Protein AF-A0A965PT92-F1 (afdb_monomer_lite)

Structure (mmCIF, N/CA/C/O backbone):
data_AF-A0A965PT92-F1
#
_entry.id   AF-A0A965PT92-F1
#
loop_
_atom_site.group_PDB
_atom_site.id
_atom_site.type_symbol
_atom_site.label_atom_id
_atom_site.label_alt_id
_atom_site.label_comp_id
_atom_site.label_asym_id
_atom_site.label_entity_id
_atom_site.label_seq_id
_atom_site.pdbx_PDB_ins_code
_atom_site.Cartn_x
_atom_site.Cartn_y
_atom_site.Cartn_z
_atom_site.occupancy
_atom_site.B_iso_or_equiv
_atom_site.auth_seq_id
_atom_site.auth_comp_id
_atom_site.auth_asym_id
_atom_site.auth_atom_id
_atom_site.pdbx_PDB_model_num
ATOM 1 N N . MET A 1 1 ? -8.371 14.627 -1.863 1.00 43.44 1 MET A N 1
ATOM 2 C CA . MET A 1 1 ? -9.322 13.589 -2.311 1.00 43.44 1 MET A CA 1
ATOM 3 C C . MET A 1 1 ? -8.654 12.273 -1.982 1.00 43.44 1 MET A C 1
ATOM 5 O O . MET A 1 1 ? -7.620 12.016 -2.577 1.00 43.44 1 MET A O 1
ATOM 9 N N . ALA A 1 2 ? -9.153 11.535 -0.990 1.00 55.34 2 ALA A N 1
ATOM 10 C CA . ALA A 1 2 ? -8.606 10.221 -0.648 1.00 55.34 2 ALA A CA 1
ATOM 11 C C . ALA A 1 2 ? -8.828 9.257 -1.827 1.00 55.34 2 ALA A C 1
ATOM 13 O O . ALA A 1 2 ? -9.889 9.326 -2.460 1.00 55.34 2 ALA A O 1
ATOM 14 N N . LEU A 1 3 ? -7.848 8.404 -2.147 1.00 65.50 3 LEU A N 1
ATOM 15 C CA . LEU A 1 3 ? -8.002 7.389 -3.194 1.00 65.50 3 LEU A CA 1
ATOM 16 C C . LEU A 1 3 ? -9.217 6.488 -2.911 1.00 65.50 3 LEU A C 1
ATOM 18 O O . LEU A 1 3 ? -9.527 6.170 -1.760 1.00 65.50 3 LEU A O 1
ATOM 22 N N . THR A 1 4 ? -9.892 6.021 -3.964 1.00 77.94 4 THR A N 1
ATOM 23 C CA . THR A 1 4 ? -10.922 4.983 -3.801 1.00 77.94 4 THR A CA 1
ATOM 24 C C . THR A 1 4 ? -10.279 3.646 -3.404 1.00 77.94 4 THR A C 1
ATOM 26 O O . THR A 1 4 ? -9.109 3.397 -3.706 1.00 77.94 4 THR A O 1
ATOM 29 N N . LYS A 1 5 ? -11.038 2.743 -2.753 1.00 74.06 5 LYS A N 1
ATOM 30 C CA . LYS A 1 5 ? -10.552 1.403 -2.338 1.00 74.06 5 LYS A CA 1
ATOM 31 C C . LYS A 1 5 ? -9.876 0.654 -3.500 1.00 74.06 5 LYS A C 1
ATOM 33 O O . LYS A 1 5 ? -8.841 0.023 -3.310 1.00 74.06 5 LYS A O 1
ATOM 38 N N . GLU A 1 6 ? -10.423 0.774 -4.709 1.00 79.81 6 GLU A N 1
ATOM 39 C CA . GLU A 1 6 ? -9.883 0.155 -5.926 1.00 79.81 6 GLU A CA 1
ATOM 40 C C . GLU A 1 6 ? -8.553 0.768 -6.375 1.00 79.81 6 GLU A C 1
ATOM 42 O O . GLU A 1 6 ? -7.625 0.039 -6.725 1.00 79.81 6 GLU A O 1
ATOM 47 N N . GLN A 1 7 ? -8.425 2.096 -6.324 1.00 82.81 7 GLN A N 1
ATOM 48 C CA . GLN A 1 7 ? -7.173 2.778 -6.656 1.00 82.81 7 GLN A CA 1
ATOM 49 C C . GLN A 1 7 ? -6.079 2.437 -5.637 1.00 82.81 7 GLN A C 1
ATOM 51 O O . GLN A 1 7 ? -4.934 2.195 -6.018 1.00 82.81 7 GLN A O 1
ATOM 56 N N . LEU A 1 8 ? -6.430 2.357 -4.347 1.00 84.12 8 LEU A N 1
ATOM 57 C CA . LEU A 1 8 ? -5.498 1.958 -3.293 1.00 84.12 8 LEU A CA 1
ATOM 58 C C . LEU A 1 8 ? -5.028 0.513 -3.495 1.00 84.12 8 LEU A C 1
ATOM 60 O O . LEU A 1 8 ? -3.834 0.236 -3.399 1.00 84.12 8 LEU A O 1
ATOM 64 N N . LYS A 1 9 ? -5.941 -0.394 -3.858 1.00 86.12 9 LYS A N 1
ATOM 65 C CA . LYS A 1 9 ? -5.608 -1.778 -4.215 1.00 86.12 9 LYS A CA 1
ATOM 66 C C . LYS A 1 9 ? -4.650 -1.845 -5.406 1.00 86.12 9 LYS A C 1
ATOM 68 O O . LYS A 1 9 ? -3.662 -2.574 -5.348 1.00 86.12 9 LYS A O 1
ATOM 73 N N . GLN A 1 10 ? -4.899 -1.077 -6.468 1.00 85.38 10 GLN A N 1
ATOM 74 C CA . GLN A 1 10 ? -3.998 -1.012 -7.624 1.00 85.38 10 GLN A CA 1
ATOM 75 C C . GLN A 1 10 ? -2.613 -0.481 -7.243 1.00 85.38 10 GLN A C 1
ATOM 77 O O . GLN A 1 10 ? -1.608 -1.028 -7.699 1.00 85.38 10 GLN A O 1
ATOM 82 N N . LEU A 1 11 ? -2.538 0.535 -6.380 1.00 85.31 11 LEU A N 1
ATOM 83 C CA . LEU A 1 11 ? -1.271 1.064 -5.877 1.00 85.31 11 LEU A CA 1
ATOM 84 C C . LEU A 1 11 ? -0.520 0.022 -5.035 1.00 85.31 11 LEU A C 1
ATOM 86 O O . LEU A 1 11 ? 0.662 -0.215 -5.276 1.00 85.31 11 LEU A O 1
ATOM 90 N N . MET A 1 12 ? -1.207 -0.651 -4.105 1.00 86.62 12 MET A N 1
ATOM 91 C CA . MET A 1 12 ? -0.640 -1.740 -3.298 1.00 86.62 12 MET A CA 1
ATOM 92 C C . MET A 1 12 ? -0.103 -2.871 -4.175 1.00 86.62 12 MET A C 1
ATOM 94 O O . MET A 1 12 ? 1.011 -3.342 -3.963 1.00 86.62 12 MET A O 1
ATOM 98 N N . PHE A 1 13 ? -0.861 -3.265 -5.194 1.00 86.19 13 PHE A N 1
ATOM 99 C CA . PHE A 1 13 ? -0.454 -4.284 -6.154 1.00 86.19 13 PHE A CA 1
ATOM 100 C C . PHE A 1 13 ? 0.758 -3.860 -6.987 1.00 86.19 13 PHE A C 1
ATOM 102 O O . PHE A 1 13 ? 1.690 -4.639 -7.182 1.00 86.19 13 PHE A O 1
ATOM 109 N N . THR A 1 14 ? 0.770 -2.609 -7.444 1.00 85.19 14 THR A N 1
ATOM 110 C CA . THR A 1 14 ? 1.878 -2.044 -8.218 1.00 85.19 14 THR A CA 1
ATOM 111 C C . THR A 1 14 ? 3.158 -2.023 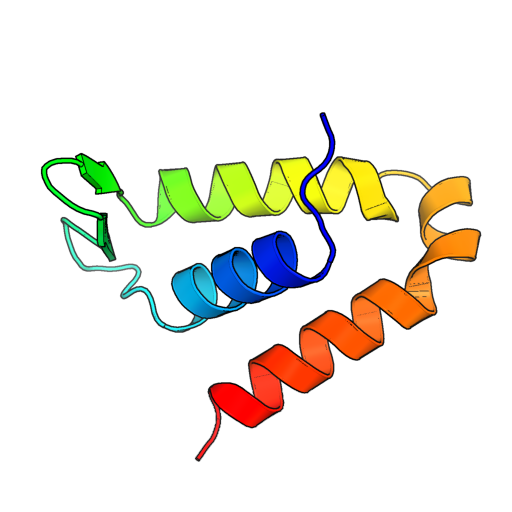-7.389 1.00 85.19 14 THR A C 1
ATOM 113 O O . THR A 1 14 ? 4.195 -2.463 -7.870 1.00 85.19 14 THR A O 1
ATOM 116 N N . VAL A 1 15 ? 3.083 -1.598 -6.122 1.00 86.00 15 VAL A N 1
ATOM 117 C CA . VAL A 1 15 ? 4.218 -1.639 -5.184 1.00 86.00 15 VAL A CA 1
ATOM 118 C C . VAL A 1 15 ? 4.665 -3.075 -4.908 1.00 86.00 15 VAL A C 1
ATOM 120 O O . VAL A 1 15 ? 5.863 -3.334 -4.863 1.00 86.00 15 VAL A O 1
ATOM 123 N N . ALA A 1 16 ? 3.731 -4.014 -4.743 1.00 84.94 16 ALA A N 1
ATOM 124 C CA . ALA A 1 16 ? 4.052 -5.411 -4.456 1.00 84.94 16 ALA A CA 1
ATOM 125 C C . ALA A 1 16 ? 4.758 -6.119 -5.626 1.00 84.94 16 ALA A C 1
ATOM 127 O O . ALA A 1 16 ? 5.616 -6.968 -5.395 1.00 84.94 16 ALA A O 1
ATOM 128 N N . LYS A 1 17 ? 4.427 -5.762 -6.875 1.00 81.81 17 LYS A N 1
ATOM 129 C CA . LYS A 1 17 ? 5.095 -6.280 -8.083 1.00 81.81 17 LYS A CA 1
ATOM 130 C C . LYS A 1 17 ? 6.349 -5.508 -8.488 1.00 81.81 17 LYS A C 1
ATOM 132 O O . LYS A 1 17 ? 7.140 -6.020 -9.277 1.00 81.81 17 LYS A O 1
ATOM 137 N N . ALA A 1 18 ? 6.509 -4.281 -8.006 1.00 82.00 18 ALA A N 1
ATOM 138 C CA . ALA A 1 18 ? 7.625 -3.422 -8.360 1.00 82.00 18 ALA A CA 1
ATOM 139 C C . ALA A 1 18 ? 8.956 -4.008 -7.861 1.00 82.00 18 ALA A C 1
ATOM 141 O O . ALA A 1 18 ? 9.118 -4.322 -6.680 1.00 82.00 18 ALA A O 1
ATOM 142 N N . ASP A 1 19 ? 9.940 -4.116 -8.757 1.00 74.56 19 ASP A N 1
ATOM 143 C CA . ASP A 1 19 ? 11.288 -4.528 -8.373 1.00 74.56 19 ASP A CA 1
ATOM 144 C C . ASP A 1 19 ? 11.990 -3.380 -7.636 1.00 74.56 19 ASP A C 1
ATOM 146 O O . ASP A 1 19 ? 12.247 -2.309 -8.190 1.00 74.56 19 ASP A O 1
ATOM 150 N N . ARG A 1 20 ? 12.333 -3.629 -6.370 1.00 75.56 20 ARG A N 1
ATOM 151 C CA . ARG A 1 20 ? 13.012 -2.675 -5.479 1.00 75.56 20 ARG A CA 1
ATOM 152 C C . ARG A 1 20 ? 14.394 -2.271 -5.989 1.00 75.56 20 ARG A C 1
ATOM 154 O O . ARG A 1 20 ? 14.908 -1.237 -5.576 1.00 75.56 20 ARG A O 1
ATOM 161 N N . LYS A 1 21 ? 15.018 -3.104 -6.826 1.00 73.50 21 LYS A N 1
ATOM 162 C CA . LYS A 1 21 ? 16.361 -2.885 -7.377 1.00 73.50 21 LYS A CA 1
ATOM 163 C C . LYS A 1 21 ? 16.332 -2.283 -8.778 1.00 73.50 21 LYS A C 1
ATOM 165 O O . LYS A 1 21 ? 17.382 -1.867 -9.269 1.00 73.50 21 LYS A O 1
ATOM 170 N N . ALA A 1 22 ? 15.167 -2.228 -9.423 1.00 74.69 22 ALA A N 1
ATOM 171 C CA . ALA A 1 22 ? 15.052 -1.639 -10.744 1.00 74.69 22 ALA A CA 1
ATOM 172 C C . ALA A 1 22 ? 15.115 -0.101 -10.655 1.00 74.69 22 ALA A C 1
ATOM 174 O O . ALA A 1 22 ? 14.432 0.499 -9.822 1.00 74.69 22 ALA A O 1
ATOM 175 N N . PRO A 1 23 ? 15.885 0.570 -11.536 1.00 66.38 23 PRO A N 1
ATOM 176 C CA . PRO A 1 23 ? 15.944 2.034 -11.581 1.00 66.38 23 PRO A CA 1
ATOM 177 C C . PRO A 1 23 ? 14.600 2.668 -11.975 1.00 66.38 23 PRO A C 1
ATOM 179 O O . PRO A 1 23 ? 14.352 3.832 -11.675 1.00 66.38 23 PRO A O 1
ATOM 182 N N . VAL A 1 24 ? 13.720 1.900 -12.623 1.00 74.25 24 VAL A N 1
ATOM 183 C CA . VAL A 1 24 ? 12.321 2.250 -12.881 1.00 74.25 24 VAL A CA 1
ATOM 184 C C . VAL A 1 24 ? 11.478 1.081 -12.402 1.00 74.25 24 VAL A C 1
ATOM 186 O O . VAL A 1 24 ? 11.577 -0.012 -12.954 1.00 74.25 24 VAL A O 1
ATOM 189 N N . ALA A 1 25 ? 10.674 1.308 -11.371 1.00 71.19 25 ALA A N 1
ATOM 190 C CA . ALA A 1 25 ? 9.921 0.254 -10.704 1.00 71.19 25 ALA A CA 1
ATOM 191 C C . ALA A 1 25 ? 8.484 0.140 -11.245 1.00 71.19 25 ALA A C 1
ATOM 193 O O . ALA A 1 25 ? 7.893 -0.937 -11.218 1.00 71.19 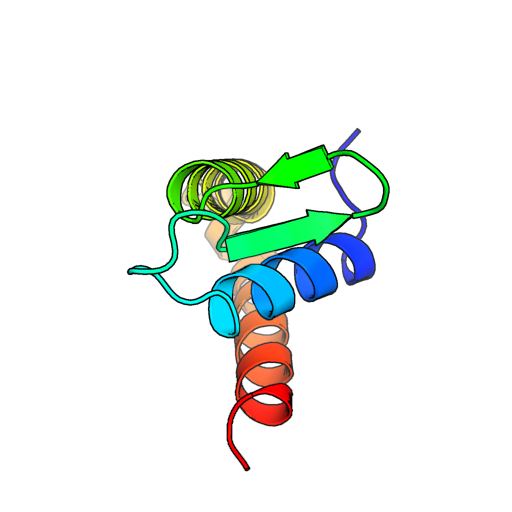25 ALA A O 1
ATOM 194 N N . TYR A 1 26 ? 7.943 1.233 -11.795 1.00 72.81 26 TYR A N 1
ATOM 195 C CA . TYR A 1 26 ? 6.680 1.259 -12.534 1.00 72.81 26 TYR A CA 1
ATOM 196 C C . TYR A 1 26 ? 6.689 2.381 -13.580 1.00 72.81 26 TYR A C 1
ATOM 198 O O . TYR A 1 26 ? 7.240 3.454 -13.338 1.00 72.81 26 TYR A O 1
ATOM 206 N N . SER A 1 27 ? 6.067 2.155 -14.739 1.00 68.31 27 SER A N 1
ATOM 207 C CA . SER A 1 27 ? 5.895 3.173 -15.783 1.00 68.31 27 SER A CA 1
ATOM 208 C C . SER A 1 27 ? 4.417 3.294 -16.122 1.00 68.31 27 SER A C 1
ATOM 210 O O . SER A 1 27 ? 3.782 2.299 -16.466 1.00 68.31 27 SER A O 1
ATOM 212 N N . HIS A 1 28 ? 3.873 4.507 -16.049 1.00 66.69 28 HIS A N 1
ATOM 213 C CA . HIS A 1 28 ? 2.505 4.804 -16.466 1.00 66.69 28 HIS A CA 1
ATOM 214 C C . HIS A 1 28 ? 2.525 5.957 -17.471 1.00 66.69 28 HIS A C 1
ATOM 216 O O . HIS A 1 28 ? 2.769 7.110 -17.106 1.00 66.69 28 HIS A O 1
ATOM 222 N N . GLY A 1 29 ? 2.323 5.632 -18.751 1.00 71.12 29 GLY A N 1
ATOM 223 C CA . GLY A 1 29 ? 2.590 6.559 -19.852 1.00 71.12 29 GLY A CA 1
ATOM 224 C C . GLY A 1 29 ? 4.062 6.984 -19.862 1.00 71.12 29 GLY A C 1
ATOM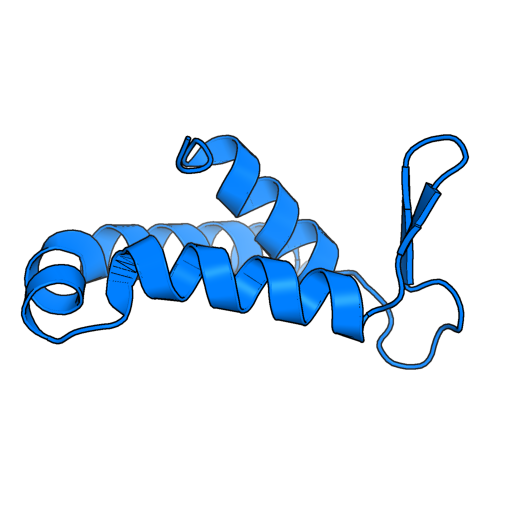 225 O O . GLY A 1 29 ? 4.950 6.142 -19.728 1.00 71.12 29 GLY A O 1
ATOM 226 N N . ASP A 1 30 ? 4.307 8.292 -19.942 1.00 70.62 30 ASP A N 1
ATOM 227 C CA . ASP A 1 30 ? 5.657 8.880 -19.941 1.00 70.62 30 ASP A CA 1
ATOM 228 C C . ASP A 1 30 ? 6.267 9.035 -18.538 1.00 70.62 30 ASP A C 1
ATOM 230 O O . ASP A 1 30 ? 7.429 9.424 -18.394 1.00 70.62 30 ASP A O 1
ATOM 234 N N . ARG A 1 31 ? 5.496 8.752 -17.478 1.00 72.31 31 ARG A N 1
ATOM 235 C CA . ARG A 1 31 ? 5.959 8.895 -16.095 1.00 72.31 31 ARG A CA 1
ATOM 236 C C . ARG A 1 31 ? 6.558 7.592 -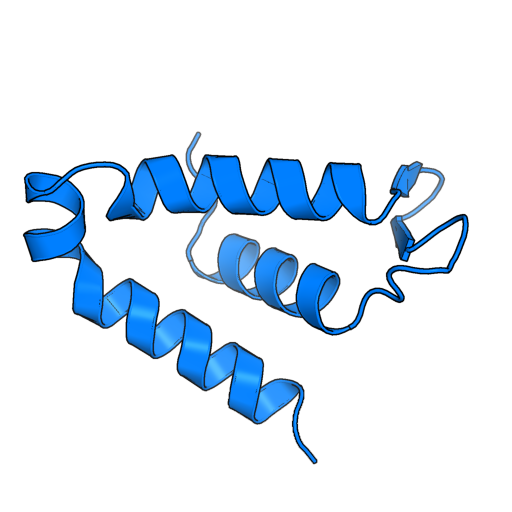15.597 1.00 72.31 31 ARG A C 1
ATOM 238 O O . ARG A 1 31 ? 5.891 6.558 -15.553 1.00 72.31 31 ARG A O 1
ATOM 245 N N . LYS A 1 32 ? 7.816 7.682 -15.183 1.00 79.50 32 LYS A N 1
ATOM 246 C CA . LYS A 1 32 ? 8.582 6.607 -14.561 1.00 79.50 32 LYS A CA 1
ATOM 247 C C . LYS A 1 32 ? 8.624 6.868 -13.066 1.00 79.50 32 LYS A C 1
ATOM 249 O O . LYS A 1 32 ? 9.054 7.940 -12.657 1.00 79.50 32 LYS A O 1
ATOM 254 N N . PHE A 1 33 ? 8.177 5.896 -12.289 1.00 80.31 33 PHE A N 1
ATOM 255 C CA . PHE A 1 33 ? 8.203 5.948 -10.838 1.00 80.31 33 PHE A CA 1
ATOM 256 C C . PHE A 1 33 ? 9.260 4.985 -10.316 1.00 80.31 33 PHE A C 1
ATOM 258 O O . PHE A 1 33 ? 9.347 3.821 -10.729 1.00 80.31 33 PHE A O 1
ATOM 265 N N . THR A 1 34 ? 10.068 5.483 -9.394 1.00 85.56 34 THR A N 1
ATOM 266 C CA . THR A 1 34 ? 10.971 4.669 -8.589 1.00 85.56 34 THR A CA 1
ATOM 267 C C . THR A 1 34 ? 10.181 3.894 -7.536 1.00 85.56 34 THR A C 1
ATOM 269 O O . THR A 1 34 ? 9.058 4.254 -7.172 1.00 85.56 34 THR A O 1
ATOM 272 N N . TYR A 1 35 ? 10.775 2.823 -7.010 1.00 84.31 35 TYR A N 1
ATOM 273 C CA . TYR A 1 35 ? 10.148 2.051 -5.938 1.00 84.31 35 TYR A CA 1
ATOM 274 C C . TYR A 1 35 ? 9.875 2.922 -4.701 1.00 84.31 35 TYR A C 1
ATOM 276 O O . TYR A 1 35 ? 8.818 2.806 -4.083 1.00 84.31 35 TYR A O 1
ATOM 284 N N . GLU A 1 36 ? 10.799 3.824 -4.361 1.00 86.31 36 GLU A N 1
ATOM 285 C CA . GLU A 1 36 ? 10.660 4.700 -3.195 1.00 86.31 36 GLU A CA 1
ATOM 286 C C . GLU A 1 36 ? 9.505 5.696 -3.338 1.00 86.31 36 GLU A C 1
ATOM 288 O O . GLU A 1 36 ? 8.780 5.932 -2.370 1.00 86.31 36 GLU A O 1
ATOM 293 N N . GLU A 1 37 ? 9.266 6.229 -4.539 1.00 86.06 37 GLU A N 1
ATOM 294 C CA . GLU A 1 37 ? 8.116 7.102 -4.801 1.00 86.06 37 GLU A CA 1
ATOM 295 C C . GLU A 1 37 ? 6.792 6.347 -4.643 1.00 86.06 37 GLU A C 1
ATOM 297 O O . GLU A 1 37 ? 5.887 6.828 -3.959 1.00 86.06 37 GLU A O 1
ATOM 302 N N . LEU A 1 38 ? 6.692 5.135 -5.201 1.00 85.50 38 LEU A N 1
ATOM 303 C CA . LEU A 1 38 ? 5.488 4.302 -5.081 1.00 85.50 38 LEU A CA 1
ATOM 304 C C . LEU A 1 38 ? 5.228 3.894 -3.625 1.00 85.50 38 LEU A C 1
ATOM 306 O O . LEU A 1 38 ? 4.099 3.963 -3.139 1.00 85.50 38 LEU A O 1
ATOM 310 N N . ASN A 1 39 ? 6.280 3.502 -2.907 1.00 87.12 39 ASN A N 1
ATOM 311 C CA . ASN A 1 39 ? 6.206 3.115 -1.503 1.00 87.12 39 ASN A CA 1
ATOM 312 C C . ASN A 1 39 ? 5.835 4.311 -0.605 1.00 87.12 39 ASN A C 1
ATOM 314 O O . ASN A 1 39 ? 5.041 4.167 0.324 1.00 87.12 39 ASN A O 1
ATOM 318 N N . THR A 1 40 ? 6.353 5.507 -0.896 1.00 90.00 40 THR A N 1
ATOM 319 C CA . THR A 1 40 ? 6.004 6.739 -0.169 1.00 90.00 40 THR A CA 1
ATOM 320 C C . THR A 1 40 ? 4.548 7.137 -0.398 1.00 90.00 40 THR A C 1
ATOM 322 O O . THR A 1 40 ? 3.848 7.474 0.564 1.00 90.00 40 THR A O 1
ATOM 325 N N . ALA A 1 41 ? 4.066 7.044 -1.640 1.00 88.75 41 ALA A N 1
ATOM 326 C CA . ALA A 1 41 ? 2.662 7.273 -1.962 1.00 88.75 41 ALA A CA 1
ATOM 327 C C . ALA A 1 41 ? 1.765 6.286 -1.200 1.00 88.75 41 ALA A C 1
ATOM 329 O O . ALA A 1 41 ? 0.871 6.705 -0.469 1.00 88.75 41 ALA A O 1
ATOM 330 N N . LEU A 1 42 ? 2.076 4.985 -1.258 1.00 89.06 42 LEU A N 1
ATOM 331 C CA . LEU A 1 42 ? 1.309 3.958 -0.553 1.00 89.06 42 LEU A CA 1
ATOM 332 C C . LEU A 1 42 ? 1.267 4.196 0.963 1.00 89.06 42 LEU A C 1
ATOM 334 O O . LEU A 1 42 ? 0.215 4.073 1.586 1.00 89.06 42 LEU A O 1
ATOM 338 N N . ARG A 1 43 ? 2.400 4.555 1.572 1.00 89.62 43 ARG A N 1
ATOM 339 C CA . ARG A 1 43 ? 2.465 4.861 3.009 1.00 89.62 43 ARG A CA 1
ATOM 340 C C . ARG A 1 43 ? 1.617 6.069 3.386 1.00 89.62 43 ARG A C 1
ATOM 342 O O . ARG A 1 43 ? 1.032 6.060 4.465 1.00 89.62 43 ARG A O 1
ATOM 349 N N . THR A 1 44 ? 1.560 7.085 2.530 1.00 91.25 44 THR A N 1
ATOM 350 C CA . THR A 1 44 ? 0.723 8.271 2.752 1.00 91.25 44 THR A CA 1
ATOM 351 C C . THR A 1 44 ? -0.752 7.888 2.757 1.00 91.25 44 THR A C 1
ATOM 353 O O . THR A 1 44 ? -1.434 8.149 3.744 1.00 91.25 44 THR A O 1
ATOM 356 N N . GLU A 1 45 ? -1.209 7.155 1.742 1.00 88.12 45 GLU A N 1
ATOM 357 C CA . GLU A 1 45 ? -2.603 6.697 1.654 1.00 88.12 45 GLU A CA 1
ATOM 358 C C . GLU A 1 45 ? -2.979 5.756 2.812 1.00 88.12 45 GLU A C 1
ATOM 360 O O . GLU A 1 45 ? -4.022 5.904 3.450 1.00 88.12 45 GLU A O 1
ATOM 365 N N . LEU A 1 46 ? -2.098 4.815 3.173 1.00 88.38 46 LEU A N 1
ATOM 366 C CA . LEU A 1 46 ? -2.324 3.938 4.326 1.00 88.38 46 LEU A CA 1
ATOM 367 C C . LEU A 1 46 ? -2.350 4.718 5.645 1.00 88.38 46 LEU A C 1
ATOM 369 O O . LEU A 1 46 ? -3.096 4.359 6.554 1.00 88.38 46 LEU A O 1
ATOM 373 N N . LYS A 1 47 ? -1.575 5.798 5.771 1.00 91.56 47 LYS A N 1
ATOM 374 C CA . LYS A 1 47 ? -1.621 6.673 6.947 1.00 91.56 47 LYS A CA 1
ATOM 375 C C . LYS A 1 47 ? -2.947 7.432 7.029 1.00 91.56 47 LYS A C 1
ATOM 377 O O . LYS A 1 47 ? -3.446 7.635 8.133 1.00 91.56 47 LYS A O 1
ATOM 382 N N . GLU A 1 48 ? -3.548 7.800 5.906 1.00 89.62 48 GLU A N 1
ATOM 383 C CA . GLU A 1 48 ? -4.901 8.366 5.899 1.00 89.62 48 GLU A CA 1
ATOM 384 C C . GLU A 1 48 ? -5.959 7.329 6.306 1.00 89.62 48 GLU A C 1
ATOM 386 O O . GLU A 1 48 ? -6.903 7.666 7.018 1.00 89.62 48 GLU A O 1
ATOM 391 N N . LEU A 1 49 ? -5.770 6.054 5.945 1.00 87.31 49 LEU A N 1
ATOM 392 C CA . LEU A 1 49 ? -6.715 4.981 6.273 1.00 87.31 49 LEU A CA 1
ATOM 393 C C . LEU A 1 49 ? -6.595 4.471 7.720 1.00 87.31 49 LEU A C 1
ATOM 395 O O . LEU A 1 49 ? -7.605 4.183 8.365 1.00 87.31 49 LEU A O 1
ATOM 399 N N . VAL A 1 50 ? -5.370 4.316 8.228 1.00 92.31 50 VAL A N 1
ATOM 400 C CA . VAL A 1 50 ? -5.075 3.639 9.506 1.00 92.31 50 VAL A CA 1
ATOM 401 C C . VAL A 1 50 ? -3.964 4.302 10.332 1.00 92.31 50 VAL A C 1
ATOM 403 O O . VAL A 1 50 ? -3.451 3.704 11.276 1.00 92.31 50 VAL A O 1
ATOM 406 N N . GLY A 1 51 ? -3.564 5.536 10.023 1.00 90.12 51 GLY A N 1
ATOM 40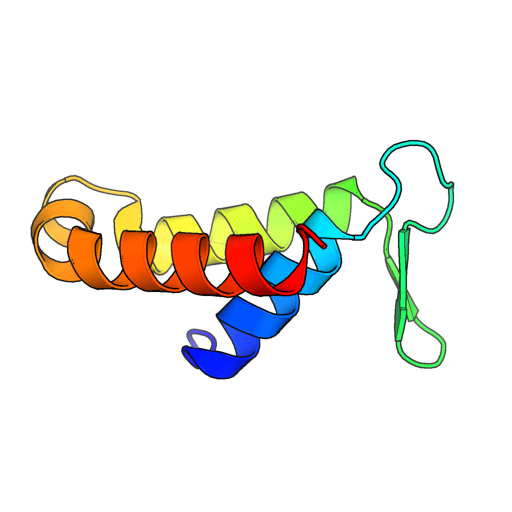7 C CA . GLY A 1 51 ? -2.376 6.170 10.614 1.00 90.12 51 GLY A CA 1
ATOM 408 C C . GLY A 1 51 ? -2.474 6.567 12.088 1.00 90.12 51 GLY A C 1
ATOM 409 O O . GLY A 1 51 ? -1.489 7.042 12.651 1.00 90.12 51 GLY A O 1
ATOM 410 N N . ASN A 1 52 ? -3.630 6.395 12.729 1.00 93.50 52 ASN A N 1
ATOM 411 C CA . ASN A 1 52 ? -3.790 6.553 14.172 1.00 93.50 52 ASN A CA 1
ATOM 412 C C . ASN A 1 52 ? -4.709 5.464 14.741 1.00 93.50 52 ASN A C 1
ATOM 414 O O . ASN A 1 52 ? -5.398 4.765 14.001 1.00 93.50 52 ASN A O 1
ATOM 418 N N . TYR A 1 53 ? -4.742 5.341 16.069 1.00 92.25 53 TYR A N 1
ATOM 419 C CA . TYR A 1 53 ? -5.480 4.275 16.749 1.00 92.25 53 TYR A CA 1
ATOM 420 C C . TYR A 1 53 ? -6.985 4.262 16.436 1.00 92.25 53 TYR A C 1
ATOM 422 O O . TYR A 1 53 ? -7.561 3.193 16.241 1.00 92.25 53 TYR A O 1
ATOM 430 N N . ASN A 1 54 ? -7.623 5.432 16.354 1.00 94.00 54 ASN A N 1
ATOM 431 C CA . ASN A 1 54 ? -9.059 5.525 16.084 1.00 94.00 54 ASN A CA 1
ATOM 432 C C . ASN A 1 54 ? -9.382 5.056 14.662 1.00 94.00 54 ASN A C 1
ATOM 434 O O . ASN A 1 54 ? -10.274 4.229 14.479 1.00 94.00 54 ASN A O 1
ATOM 438 N N . LEU A 1 55 ? -8.604 5.526 13.684 1.00 92.06 55 LEU A N 1
ATOM 439 C CA . LEU A 1 55 ? -8.727 5.120 12.286 1.00 92.06 55 LEU A CA 1
ATOM 440 C C . LEU A 1 55 ? -8.423 3.631 12.110 1.00 92.06 55 LEU A C 1
ATOM 442 O O . LEU A 1 55 ? -9.185 2.918 11.467 1.00 92.06 55 LEU A O 1
ATOM 446 N N . TYR A 1 56 ? -7.369 3.122 12.752 1.00 92.25 56 TYR A N 1
ATOM 447 C CA . TYR A 1 56 ? -7.056 1.696 12.732 1.00 92.25 56 TYR A CA 1
ATOM 448 C C . TYR A 1 56 ? -8.196 0.858 13.321 1.00 92.25 56 TYR A C 1
ATOM 450 O O . TYR A 1 56 ? -8.628 -0.114 12.710 1.00 92.25 56 TYR A O 1
ATOM 458 N N . ARG A 1 57 ? -8.753 1.242 14.476 1.00 94.56 57 ARG A N 1
ATOM 459 C CA . ARG A 1 57 ? -9.869 0.512 15.096 1.00 94.56 57 ARG A CA 1
ATOM 460 C C . ARG A 1 57 ? -11.093 0.435 14.176 1.00 94.56 57 ARG A C 1
ATOM 462 O O . ARG A 1 57 ? -11.762 -0.597 14.174 1.00 94.56 57 ARG A O 1
ATOM 469 N N . GLN A 1 58 ? -11.371 1.499 13.426 1.00 92.25 58 GLN A N 1
ATOM 470 C CA . GLN A 1 58 ? -12.494 1.580 12.489 1.00 92.25 58 GLN A CA 1
ATOM 471 C C . GLN A 1 58 ? -12.230 0.811 11.186 1.00 92.25 58 GLN A C 1
ATOM 473 O O . GLN A 1 58 ? -13.110 0.102 10.708 1.00 92.25 58 GLN A O 1
ATOM 478 N N . ASN A 1 59 ? -11.011 0.900 10.649 1.00 92.38 59 ASN A N 1
ATOM 479 C CA . ASN A 1 59 ? -10.691 0.471 9.285 1.00 92.38 59 ASN A CA 1
ATOM 480 C C . ASN A 1 59 ? -9.795 -0.775 9.208 1.00 92.38 59 ASN A C 1
ATOM 482 O O . ASN A 1 59 ? -9.441 -1.198 8.110 1.00 92.38 59 ASN A O 1
ATOM 486 N N . LYS A 1 60 ? -9.424 -1.398 10.337 1.00 90.81 60 LYS A N 1
ATOM 487 C CA . LYS A 1 60 ? -8.527 -2.571 10.364 1.00 90.81 60 LYS A CA 1
ATOM 488 C C . LYS A 1 60 ? -8.974 -3.695 9.430 1.00 90.81 60 LYS A C 1
ATOM 490 O O . LYS A 1 60 ? -8.136 -4.272 8.753 1.00 90.81 60 LYS A O 1
ATOM 495 N N . ASN A 1 61 ? -10.273 -3.987 9.364 1.00 93.81 61 ASN A N 1
ATOM 496 C CA . ASN A 1 61 ? -10.781 -5.074 8.527 1.00 93.81 61 ASN A CA 1
ATOM 497 C C . ASN A 1 61 ? -10.601 -4.737 7.043 1.00 93.81 61 ASN A C 1
ATOM 499 O O . ASN A 1 61 ? -10.141 -5.580 6.290 1.00 93.81 61 ASN A O 1
ATOM 503 N N . ILE A 1 62 ? -10.845 -3.480 6.658 1.00 90.06 62 ILE A N 1
ATOM 504 C CA . ILE A 1 62 ? -10.617 -2.989 5.293 1.00 90.06 62 ILE A CA 1
ATOM 505 C C . ILE A 1 62 ? -9.134 -3.110 4.927 1.00 90.06 62 ILE A C 1
ATOM 507 O O . ILE A 1 62 ? -8.808 -3.543 3.826 1.00 90.06 62 ILE A O 1
ATOM 511 N N . LEU A 1 63 ? -8.230 -2.760 5.848 1.00 89.81 63 LEU A N 1
ATOM 512 C CA . LEU A 1 63 ? -6.792 -2.933 5.641 1.00 89.81 63 LEU A CA 1
ATOM 513 C C . LEU A 1 63 ? -6.425 -4.409 5.426 1.00 89.81 63 LEU A C 1
ATOM 515 O O . LEU A 1 63 ? -5.678 -4.715 4.502 1.00 89.81 63 LEU A O 1
ATOM 519 N N . PHE A 1 64 ? -6.934 -5.314 6.266 1.00 92.44 64 PHE A N 1
ATOM 520 C CA . PHE A 1 64 ? -6.652 -6.745 6.136 1.00 92.44 64 PHE A CA 1
ATOM 521 C C . PHE A 1 64 ? -7.223 -7.336 4.846 1.00 92.44 64 PHE A C 1
ATOM 523 O O . PHE A 1 64 ? -6.505 -8.070 4.175 1.00 92.44 64 PHE A O 1
ATOM 530 N N . GLU A 1 65 ? -8.447 -6.971 4.461 1.00 92.50 65 GLU A N 1
ATOM 531 C CA . GLU A 1 65 ? -9.039 -7.348 3.170 1.00 92.50 65 GLU A CA 1
ATOM 532 C C . GLU A 1 65 ? -8.164 -6.883 2.003 1.00 92.50 65 GLU A C 1
ATOM 534 O O . GLU A 1 65 ? -7.816 -7.675 1.136 1.00 92.50 65 GLU A O 1
ATOM 539 N N . LEU A 1 66 ? -7.739 -5.614 2.004 1.00 89.12 66 LEU A N 1
ATOM 540 C CA . LEU A 1 66 ? -6.877 -5.069 0.954 1.00 89.12 66 LEU A CA 1
ATOM 541 C C . LEU A 1 66 ? -5.542 -5.812 0.856 1.00 89.12 66 LEU A C 1
ATOM 543 O O . LEU A 1 66 ? -5.083 -6.107 -0.245 1.00 89.12 66 LEU A O 1
ATOM 547 N N . ILE A 1 67 ? -4.918 -6.121 1.996 1.00 88.75 67 ILE A N 1
ATOM 548 C CA . ILE A 1 67 ? -3.681 -6.907 2.026 1.00 88.75 67 ILE A CA 1
ATOM 549 C C . ILE A 1 67 ? -3.941 -8.308 1.476 1.00 88.75 67 ILE A C 1
ATOM 551 O O . ILE A 1 67 ? -3.188 -8.750 0.614 1.00 88.75 67 ILE A O 1
ATOM 555 N N . GLN A 1 68 ? -4.992 -8.987 1.938 1.00 88.75 68 GLN A N 1
ATOM 556 C CA . GLN A 1 68 ? -5.332 -10.334 1.491 1.00 88.75 68 GLN A CA 1
ATOM 557 C C . GLN A 1 68 ? -5.559 -10.374 -0.022 1.00 88.75 68 GLN A C 1
ATOM 559 O O . GLN A 1 68 ? -4.929 -11.174 -0.704 1.00 88.75 68 GLN A O 1
ATOM 564 N N . GLU A 1 69 ? -6.374 -9.469 -0.562 1.00 89.25 69 GLU A N 1
ATOM 565 C CA . GLU A 1 69 ? -6.648 -9.406 -1.997 1.00 89.25 69 GLU A CA 1
ATOM 566 C C . GLU A 1 69 ? -5.373 -9.152 -2.817 1.00 89.25 69 GLU A C 1
ATOM 568 O O . GLU A 1 69 ? -5.191 -9.719 -3.891 1.00 89.25 69 GLU A O 1
ATOM 573 N N . VAL A 1 70 ? -4.471 -8.291 -2.338 1.00 88.31 70 VAL A N 1
ATOM 574 C CA . VAL A 1 70 ? -3.197 -8.022 -3.024 1.00 88.31 70 VAL A CA 1
ATOM 575 C C . VAL A 1 70 ? -2.272 -9.235 -2.957 1.00 88.31 70 VAL A C 1
ATOM 577 O O . VAL A 1 70 ? -1.630 -9.562 -3.954 1.00 88.31 70 VAL A O 1
ATOM 580 N N . VAL A 1 71 ? -2.211 -9.909 -1.811 1.00 87.25 71 VAL A N 1
ATOM 581 C CA . VAL A 1 71 ? -1.433 -11.136 -1.608 1.00 87.25 71 VAL A CA 1
ATOM 582 C C . VAL A 1 71 ? -1.939 -12.259 -2.518 1.00 87.25 71 VAL A C 1
ATOM 584 O O . VAL A 1 71 ? -1.135 -12.845 -3.234 1.00 87.25 71 VAL A O 1
ATOM 587 N N . GLU A 1 72 ? -3.250 -12.497 -2.586 1.00 88.44 72 GLU A N 1
ATOM 588 C CA . GLU A 1 72 ? -3.864 -13.487 -3.489 1.00 88.44 72 GLU A CA 1
ATOM 589 C C . GLU A 1 72 ? -3.588 -13.190 -4.971 1.00 88.44 72 GLU A C 1
ATOM 591 O O . GLU A 1 72 ? -3.419 -14.101 -5.771 1.00 88.44 72 GLU A O 1
ATOM 596 N N . LEU A 1 73 ? -3.509 -11.913 -5.358 1.00 83.94 73 LEU A N 1
ATOM 597 C CA . LEU A 1 73 ? -3.192 -11.522 -6.736 1.00 83.94 73 LEU A CA 1
ATOM 598 C C . LEU A 1 73 ? -1.695 -11.594 -7.075 1.00 83.94 73 LEU A C 1
ATOM 600 O O . LEU A 1 73 ? -1.325 -11.506 -8.252 1.00 83.94 73 LEU A O 1
ATOM 604 N N . THR A 1 74 ? -0.821 -11.650 -6.070 1.00 82.00 74 THR A N 1
ATOM 605 C CA . THR A 1 74 ? 0.638 -11.598 -6.255 1.00 82.00 74 THR A CA 1
ATOM 606 C C . THR A 1 74 ? 1.317 -12.938 -6.037 1.00 82.00 74 THR A C 1
ATOM 608 O O . THR A 1 74 ? 2.309 -13.209 -6.715 1.00 82.00 74 THR A O 1
ATOM 611 N N . LEU A 1 75 ? 0.797 -13.766 -5.134 1.00 75.81 75 LEU A N 1
ATOM 612 C CA . LEU A 1 75 ? 1.259 -15.131 -4.935 1.00 75.81 75 LEU A CA 1
ATOM 613 C C . LEU A 1 75 ? 0.559 -16.055 -5.950 1.00 75.81 75 LEU A C 1
ATOM 615 O O . LEU A 1 75 ? -0.670 -16.053 -5.993 1.00 75.81 75 LEU A O 1
ATOM 619 N N . PRO A 1 76 ? 1.312 -16.794 -6.786 1.00 62.88 76 PRO A N 1
ATOM 620 C CA . PRO A 1 76 ? 0.758 -17.819 -7.667 1.00 62.88 76 PRO A CA 1
ATOM 621 C C . PRO A 1 76 ? 0.240 -19.045 -6.905 1.00 62.88 76 PRO A C 1
ATOM 623 O O . PRO A 1 76 ? 0.757 -19.326 -5.797 1.00 62.88 76 PRO A O 1
#

Radius of gyration: 13.08 Å; chains: 1; bounding box: 29×31×37 Å

Foldseek 3Di:
DQDDLVVLLVLLLLLLQFDQPDPFRDDDPPDGDHSVRSVVVNVVNVCVQCVDDVSCVVCVVSVVVSVVVSCVVRPD

Secondary structure (DSSP, 8-state):
-PPPHHHHHHHHHHHHHS-TTSS-SEEETTEEE-HHHHHHHHHHHHHHHHSSHHHHHHHHHHHHHHHHHHHHHH--

pLDDT: mean 83.06, std 9.69, range [43.44, 94.56]

Sequence (76 aa):
MALTKEQLKQLMFTVAKADRKAPV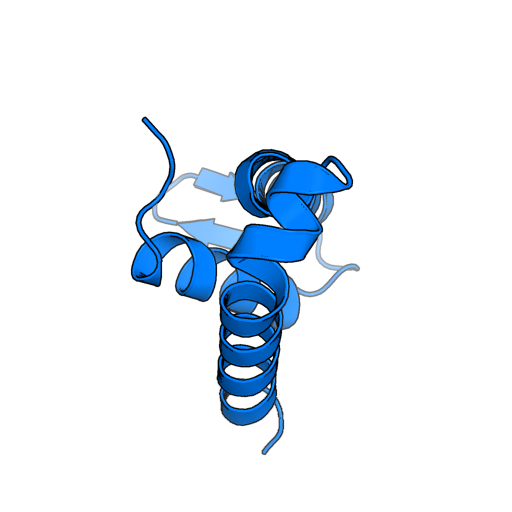AYSHGDRKFTYEELNTALRTELKELVGNYNLYRQNKNILFELIQEVVELTLP